Protein AF-A0A8K0N738-F1 (afdb_monomer_lite)

Organism: Cocos nucifera (NCBI:txid13894)

Radius of gyration: 28.05 Å; chains: 1; bounding box: 39×24×76 Å

Foldseek 3Di:
DDDPVVVVVVPDDPDDDDDPDDDDDDDPDDDDPVCVLVVVCVVVVNPVVDDDD

Secondary structure (DSSP, 8-state):
---HHHHHHHHS--SPP----------S----TTTHHHHHHHHTT-GGGPPP-

Structure (mmCIF, N/CA/C/O backbone):
data_AF-A0A8K0N738-F1
#
_entry.id   AF-A0A8K0N738-F1
#
loop_
_atom_site.group_PDB
_atom_site.id
_atom_site.type_symbol
_atom_site.label_atom_id
_atom_site.label_alt_id
_atom_site.label_comp_id
_atom_site.label_asym_id
_atom_site.label_entity_id
_atom_site.label_seq_id
_atom_site.pdbx_PDB_ins_code
_atom_site.Cartn_x
_atom_site.Cartn_y
_atom_site.Cartn_z
_atom_site.occupancy
_atom_site.B_iso_or_equiv
_atom_site.auth_seq_id
_atom_site.auth_comp_id
_atom_site.auth_asym_id
_atom_site.auth_atom_id
_atom_site.pdbx_PDB_model_num
ATOM 1 N N . MET A 1 1 ? -9.762 5.078 51.814 1.00 77.19 1 MET A N 1
ATOM 2 C CA . MET A 1 1 ? -8.780 4.386 50.951 1.00 77.19 1 MET A CA 1
ATOM 3 C C . MET A 1 1 ? -9.517 3.922 49.708 1.00 77.19 1 MET A C 1
ATOM 5 O O . MET A 1 1 ? -10.577 3.331 49.861 1.00 77.19 1 MET A O 1
ATOM 9 N N . VAL A 1 2 ? -9.042 4.268 48.512 1.00 82.50 2 VAL A N 1
ATOM 10 C CA . VAL A 1 2 ? -9.686 3.859 47.251 1.00 82.50 2 VAL A CA 1
ATOM 11 C C . VAL A 1 2 ? -9.228 2.440 46.902 1.00 82.50 2 VAL A C 1
ATOM 13 O O . VAL A 1 2 ? -8.054 2.123 47.085 1.00 82.50 2 VAL A O 1
ATOM 16 N N . SER A 1 3 ? -10.145 1.583 46.444 1.00 94.25 3 SER A N 1
ATOM 17 C CA . SER A 1 3 ? -9.834 0.197 46.066 1.00 94.25 3 SER A CA 1
ATOM 18 C C . SER A 1 3 ? -9.259 0.123 44.650 1.00 94.25 3 SER A C 1
ATOM 20 O O . SER A 1 3 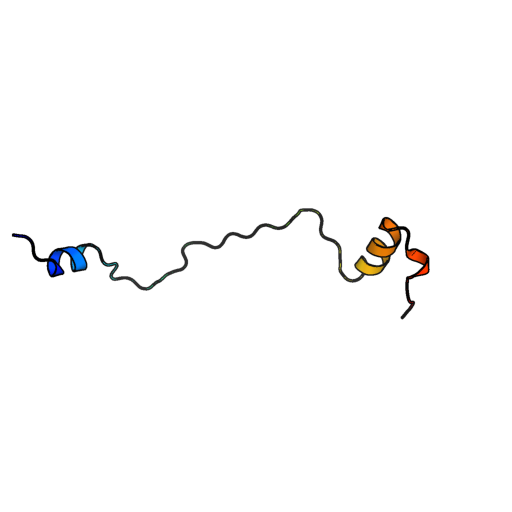? -9.719 0.831 43.749 1.00 94.25 3 SER A O 1
ATOM 22 N N . LEU A 1 4 ? -8.304 -0.781 44.428 1.00 93.62 4 LEU A N 1
ATOM 23 C CA . LEU A 1 4 ? -7.720 -1.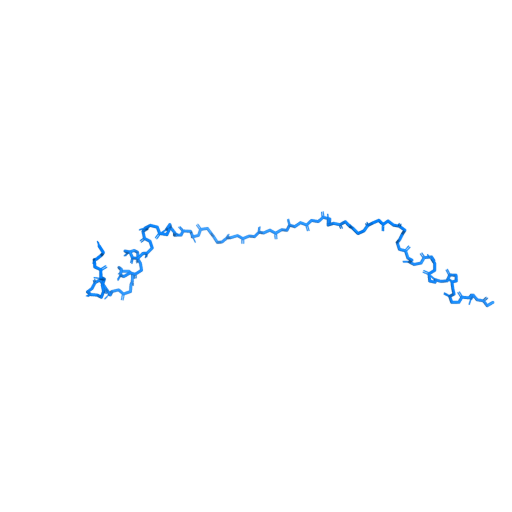030 43.107 1.00 93.62 4 LEU A CA 1
ATOM 24 C C . LEU A 1 4 ? -8.779 -1.448 42.072 1.00 93.62 4 LEU A C 1
ATOM 26 O O . LEU A 1 4 ? -8.707 -1.011 40.924 1.00 93.62 4 LEU A O 1
ATOM 30 N N . ASP A 1 5 ? -9.802 -2.204 42.478 1.00 94.31 5 ASP A N 1
ATOM 31 C CA . ASP A 1 5 ? -10.903 -2.607 41.595 1.00 94.31 5 ASP A CA 1
ATOM 32 C C . ASP A 1 5 ? -11.705 -1.407 41.082 1.00 94.31 5 ASP A C 1
ATOM 34 O O . ASP A 1 5 ? -11.997 -1.315 39.890 1.00 94.31 5 ASP A O 1
ATOM 38 N N . SER A 1 6 ? -12.000 -0.437 41.956 1.00 93.88 6 SER A N 1
ATOM 39 C CA . SER A 1 6 ? -12.741 0.773 41.569 1.00 93.88 6 SER A CA 1
ATOM 40 C C . SER A 1 6 ? -11.970 1.642 40.573 1.00 93.88 6 SER A C 1
ATOM 42 O O . SER A 1 6 ? -12.558 2.174 39.634 1.00 93.88 6 SER A O 1
ATOM 44 N N . ILE A 1 7 ? -10.644 1.720 40.725 1.00 94.88 7 ILE A N 1
ATOM 45 C CA . ILE A 1 7 ? -9.765 2.441 39.795 1.00 94.88 7 ILE A CA 1
ATOM 46 C C . ILE A 1 7 ? -9.749 1.731 38.437 1.00 94.88 7 ILE A C 1
ATOM 48 O O . ILE A 1 7 ? -9.885 2.377 37.399 1.00 94.88 7 ILE A O 1
ATOM 52 N N . ARG A 1 8 ? -9.639 0.398 38.432 1.00 93.94 8 ARG A N 1
ATOM 53 C CA . ARG A 1 8 ? -9.581 -0.403 37.204 1.00 93.94 8 ARG A CA 1
ATOM 54 C C . ARG A 1 8 ? -10.883 -0.362 36.405 1.00 93.94 8 ARG A C 1
ATOM 56 O O . ARG A 1 8 ? -10.826 -0.333 35.179 1.00 93.94 8 ARG A O 1
ATOM 63 N N . MET A 1 9 ? -12.037 -0.355 37.071 1.00 93.25 9 MET A N 1
ATOM 64 C CA . MET A 1 9 ? -13.333 -0.245 36.391 1.00 93.25 9 MET A CA 1
ATOM 65 C C . MET A 1 9 ? -13.517 1.128 35.741 1.00 93.25 9 MET A C 1
ATOM 67 O O . MET A 1 9 ? -13.923 1.193 34.589 1.00 93.25 9 MET A O 1
ATOM 71 N N . ALA A 1 10 ? -13.138 2.212 36.425 1.00 94.31 10 ALA A N 1
ATOM 72 C CA . ALA A 1 10 ? -13.263 3.570 35.889 1.00 94.31 10 ALA A CA 1
ATOM 73 C C . ALA A 1 10 ? -12.368 3.848 34.662 1.00 94.31 10 ALA A C 1
ATOM 75 O O . ALA A 1 10 ? -12.661 4.746 33.880 1.00 94.31 10 ALA A O 1
ATOM 76 N N . GLN A 1 11 ? -11.268 3.106 34.500 1.00 94.25 11 GLN A N 1
ATOM 77 C CA . GLN A 1 11 ? -10.313 3.277 33.395 1.00 94.25 11 GLN A CA 1
ATOM 78 C C . GLN A 1 11 ? -10.618 2.412 32.165 1.00 94.25 11 GLN A C 1
ATOM 80 O O . GLN A 1 11 ? -10.038 2.633 31.100 1.00 94.25 11 GLN A O 1
ATOM 85 N N . ARG A 1 12 ? -11.461 1.384 32.303 1.00 93.00 12 ARG A N 1
ATOM 86 C CA . ARG A 1 12 ? -11.738 0.434 31.223 1.00 93.00 12 ARG A CA 1
ATOM 87 C C . ARG A 1 12 ? -12.723 1.038 30.216 1.00 93.00 12 ARG A C 1
ATOM 89 O O . ARG A 1 12 ? -13.660 1.726 30.591 1.00 93.00 12 ARG A O 1
ATOM 96 N N . ALA A 1 13 ? -12.536 0.721 28.934 1.00 93.25 13 ALA A N 1
ATOM 97 C CA . ALA A 1 13 ? -13.561 0.946 27.918 1.00 93.25 13 ALA A CA 1
ATOM 98 C C . ALA A 1 13 ? -14.592 -0.198 27.920 1.00 93.25 13 ALA A C 1
ATOM 100 O O . ALA A 1 13 ? -14.217 -1.372 27.848 1.00 93.25 13 ALA A O 1
ATOM 101 N N . ASP A 1 14 ? -15.878 0.148 27.943 1.00 91.94 14 ASP A N 1
ATOM 102 C CA . ASP A 1 14 ? -16.984 -0.822 27.892 1.00 91.94 14 ASP A CA 1
ATOM 103 C C . ASP A 1 14 ? -17.354 -1.249 26.459 1.00 91.94 14 ASP A C 1
ATOM 105 O O . ASP A 1 14 ? -18.087 -2.216 26.256 1.00 91.94 14 ASP A O 1
ATOM 109 N N . GLY A 1 15 ? -16.849 -0.528 25.455 1.00 91.25 15 GLY A N 1
ATOM 110 C CA . GLY A 1 15 ? -17.186 -0.731 24.048 1.00 91.25 15 GLY A CA 1
ATOM 111 C C . GLY A 1 15 ? -16.385 -1.831 23.347 1.00 91.25 15 GLY A C 1
ATOM 112 O O . GLY A 1 15 ? -15.339 -2.288 23.810 1.00 91.25 15 GLY A O 1
ATOM 113 N N . THR A 1 16 ? -16.865 -2.230 22.170 1.00 94.81 16 THR A N 1
ATOM 114 C CA . THR A 1 16 ? -16.138 -3.127 21.264 1.00 94.81 16 THR A CA 1
ATOM 115 C C . THR A 1 16 ? -14.944 -2.409 20.632 1.00 94.81 16 THR A C 1
ATOM 117 O O . THR A 1 16 ? -15.001 -1.217 20.324 1.00 94.81 16 THR A O 1
ATOM 120 N N . VAL A 1 17 ? -13.857 -3.144 20.389 1.00 94.06 17 VAL A N 1
ATOM 121 C CA . VAL A 1 17 ? -12.702 -2.620 19.650 1.00 94.06 17 VAL A CA 1
ATOM 122 C C . VAL A 1 17 ? -13.128 -2.246 18.231 1.00 94.06 17 VAL A C 1
ATOM 124 O O . VAL A 1 17 ? -13.695 -3.066 17.513 1.00 94.06 17 VAL A O 1
ATOM 127 N N . THR A 1 18 ? -12.832 -1.009 17.833 1.00 96.81 18 THR A N 1
ATOM 128 C CA . THR A 1 18 ? -13.194 -0.456 16.523 1.00 96.81 18 THR A CA 1
ATOM 129 C C . THR A 1 18 ? -11.974 0.209 15.894 1.00 96.81 18 THR A C 1
ATOM 131 O O . THR A 1 18 ? -11.253 0.949 16.565 1.00 96.81 18 THR A O 1
ATOM 134 N N . ILE A 1 19 ? -11.736 -0.040 14.604 1.00 95.62 19 ILE A N 1
ATOM 135 C CA . ILE A 1 19 ? -10.724 0.693 13.835 1.00 95.62 19 ILE A CA 1
ATOM 136 C C . ILE A 1 19 ? -11.264 2.101 13.581 1.00 95.62 19 ILE A C 1
ATOM 138 O O . ILE A 1 19 ? -12.290 2.254 12.925 1.00 95.62 19 ILE A O 1
ATOM 142 N N . LEU A 1 20 ? -10.579 3.122 14.098 1.00 96.50 20 LEU A N 1
ATOM 143 C CA . LEU A 1 20 ? -11.007 4.516 13.940 1.00 96.50 20 LEU A CA 1
ATOM 144 C C . LEU A 1 20 ? -10.558 5.129 12.609 1.00 96.50 20 LEU A C 1
ATOM 146 O O . LEU A 1 20 ? -11.259 5.976 12.064 1.00 96.50 20 LEU A O 1
ATOM 150 N N . ALA A 1 21 ? -9.405 4.710 12.081 1.00 96.88 21 ALA A N 1
ATOM 151 C CA . ALA A 1 21 ? -8.909 5.161 10.786 1.00 96.88 21 ALA A CA 1
ATOM 152 C C . ALA A 1 21 ? -7.841 4.213 10.226 1.00 96.88 21 ALA A C 1
ATOM 154 O O . ALA A 1 21 ? -7.101 3.578 10.979 1.00 96.88 21 ALA A O 1
ATOM 155 N N . ILE A 1 22 ? -7.732 4.183 8.897 1.00 96.81 22 ILE A N 1
ATOM 156 C CA . ILE A 1 22 ? -6.617 3.583 8.158 1.00 96.81 22 ILE A CA 1
ATOM 157 C C . ILE A 1 22 ? -6.137 4.626 7.151 1.00 96.81 22 ILE A C 1
ATOM 159 O O . ILE A 1 22 ? -6.939 5.164 6.391 1.00 96.81 22 ILE A O 1
ATOM 163 N N . GLY A 1 23 ? -4.837 4.912 7.152 1.00 97.38 23 GLY A N 1
ATOM 164 C CA . GLY A 1 23 ? -4.200 5.794 6.177 1.00 97.38 23 GLY A CA 1
ATOM 165 C C . GLY A 1 23 ? -3.184 5.029 5.335 1.00 97.38 23 GLY A C 1
ATOM 166 O O . GLY A 1 23 ? -2.386 4.268 5.877 1.00 97.38 23 GLY A O 1
ATOM 167 N N . THR A 1 24 ? -3.198 5.248 4.021 1.00 97.56 24 THR A N 1
ATOM 168 C CA . THR A 1 24 ? -2.225 4.686 3.069 1.00 97.56 24 THR A CA 1
ATOM 169 C C . THR A 1 24 ? -1.646 5.793 2.197 1.00 97.56 24 THR A C 1
ATOM 171 O O . THR A 1 24 ? -2.351 6.746 1.871 1.00 97.56 24 THR A O 1
ATOM 174 N N . ALA A 1 25 ? -0.396 5.646 1.763 1.00 97.06 25 ALA A N 1
ATOM 175 C CA . ALA A 1 25 ? 0.233 6.538 0.794 1.00 97.06 25 ALA A CA 1
ATOM 176 C C . ALA A 1 25 ? 1.084 5.735 -0.196 1.00 97.06 25 ALA A C 1
ATOM 178 O O . ALA A 1 25 ? 1.700 4.736 0.177 1.00 97.06 25 ALA A O 1
ATOM 179 N N . THR A 1 26 ? 1.134 6.191 -1.446 1.00 95.81 26 THR A N 1
ATOM 180 C CA . THR A 1 26 ? 1.967 5.628 -2.516 1.00 95.81 26 THR A CA 1
ATOM 181 C C . THR A 1 26 ? 2.755 6.742 -3.198 1.00 95.81 26 THR A C 1
ATOM 183 O O . THR A 1 26 ? 2.334 7.899 -3.207 1.00 95.81 26 THR A O 1
ATOM 186 N N . LEU A 1 27 ? 3.909 6.405 -3.773 1.00 93.69 27 LEU A N 1
ATOM 187 C CA . LEU A 1 27 ? 4.712 7.350 -4.550 1.00 93.69 27 LEU A CA 1
ATOM 188 C C . LEU A 1 27 ? 3.976 7.724 -5.858 1.00 93.69 27 LEU A C 1
ATOM 190 O O . 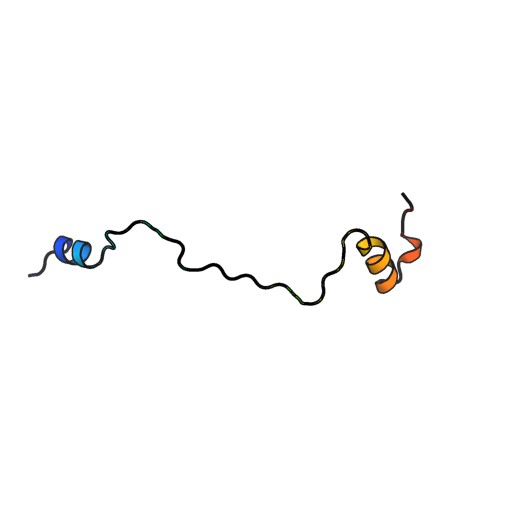LEU A 1 27 ? 3.320 6.853 -6.430 1.00 93.69 27 LEU A O 1
ATOM 194 N N . PRO A 1 28 ? 4.094 8.966 -6.378 1.00 95.94 28 PRO A N 1
ATOM 195 C CA . PRO A 1 28 ? 3.486 9.337 -7.661 1.00 95.94 28 PRO A CA 1
ATOM 196 C C . PRO A 1 28 ? 4.102 8.606 -8.861 1.00 95.94 28 PRO A C 1
ATOM 198 O O . PRO A 1 28 ? 3.472 8.520 -9.910 1.00 95.94 28 PRO A O 1
ATOM 201 N N . ASN A 1 29 ? 5.327 8.086 -8.725 1.00 94.75 29 ASN A N 1
ATOM 202 C CA . ASN A 1 29 ? 5.941 7.271 -9.763 1.00 94.75 29 ASN A CA 1
ATOM 203 C C . ASN A 1 29 ? 5.455 5.820 -9.646 1.00 94.75 29 ASN A C 1
ATOM 205 O O . ASN A 1 29 ? 5.941 5.070 -8.798 1.00 94.75 29 ASN A O 1
ATOM 209 N N . ALA A 1 30 ? 4.506 5.452 -10.503 1.00 94.62 30 ALA A N 1
ATOM 210 C CA . ALA A 1 30 ? 4.009 4.094 -10.657 1.00 94.62 30 ALA A CA 1
ATOM 211 C C . ALA A 1 30 ? 4.431 3.547 -12.026 1.00 94.62 30 ALA A C 1
ATOM 213 O O . ALA A 1 30 ? 4.212 4.191 -13.052 1.00 94.62 30 ALA A O 1
ATOM 214 N N . VAL A 1 31 ? 5.027 2.356 -12.033 1.00 95.06 31 VAL A N 1
ATOM 215 C CA . VAL A 1 31 ? 5.442 1.660 -13.257 1.00 95.06 31 VAL A CA 1
ATOM 216 C C . VAL A 1 31 ? 4.521 0.465 -13.459 1.00 95.06 31 VAL A C 1
ATOM 218 O O . VAL A 1 31 ? 4.373 -0.356 -12.556 1.00 95.06 31 VAL A O 1
ATOM 221 N N . ASP A 1 32 ? 3.890 0.382 -14.631 1.00 96.06 32 ASP A N 1
ATOM 222 C CA . ASP A 1 32 ? 3.023 -0.742 -14.982 1.00 96.06 32 ASP A CA 1
ATOM 223 C C . ASP A 1 32 ? 3.836 -2.034 -15.164 1.00 96.06 32 ASP A C 1
ATOM 225 O O . ASP A 1 32 ? 4.918 -2.035 -15.757 1.00 96.06 32 ASP A O 1
ATOM 229 N N . GLN A 1 33 ? 3.313 -3.147 -14.647 1.00 96.12 33 GLN A N 1
ATOM 230 C CA . GLN A 1 33 ? 4.039 -4.416 -14.622 1.00 96.12 33 GLN A CA 1
ATOM 231 C C . GLN A 1 33 ? 4.267 -4.996 -16.026 1.00 96.12 33 GLN A C 1
ATOM 233 O O . GLN A 1 33 ? 5.268 -5.679 -16.236 1.00 96.12 33 GLN A O 1
ATOM 238 N N . GLY A 1 34 ? 3.384 -4.712 -16.990 1.00 95.56 34 GLY A N 1
ATOM 239 C CA . GLY A 1 34 ? 3.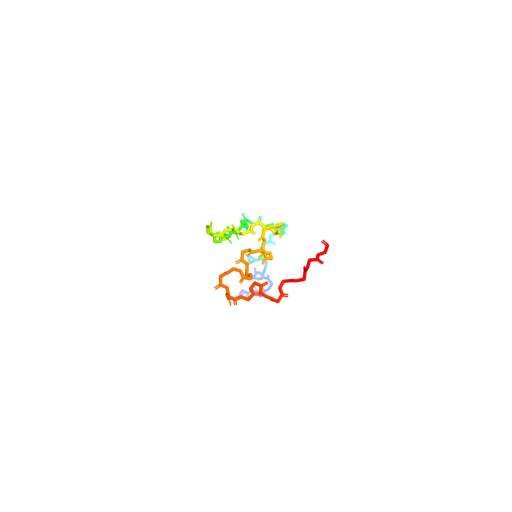522 -5.166 -18.374 1.00 95.56 34 GLY A CA 1
ATOM 240 C C . GLY A 1 34 ? 4.698 -4.512 -19.098 1.00 95.56 34 GLY A C 1
ATOM 241 O O . GLY A 1 34 ? 5.318 -5.147 -19.944 1.00 95.56 34 GLY A O 1
ATOM 242 N N . ILE A 1 35 ? 5.049 -3.277 -18.721 1.00 94.06 35 ILE A N 1
ATOM 243 C CA . ILE A 1 35 ? 6.185 -2.534 -19.295 1.00 94.06 35 ILE A CA 1
ATOM 244 C C . ILE A 1 35 ? 7.425 -2.534 -18.398 1.00 94.06 35 ILE A C 1
ATOM 246 O O . ILE A 1 35 ? 8.484 -2.074 -18.824 1.00 94.06 35 ILE A O 1
ATOM 250 N N . HIS A 1 36 ? 7.312 -3.002 -17.151 1.00 94.75 36 HIS A N 1
ATOM 251 C CA . HIS A 1 36 ? 8.403 -2.958 -16.181 1.00 94.75 36 HIS A CA 1
ATOM 252 C C . HIS A 1 36 ? 9.691 -3.629 -16.689 1.00 94.75 36 HIS A C 1
ATOM 254 O O . HIS A 1 36 ? 10.749 -3.024 -16.509 1.00 94.75 36 HIS A O 1
ATOM 260 N N . PRO A 1 37 ? 9.657 -4.811 -17.345 1.00 93.81 37 PRO A N 1
ATOM 261 C CA . PRO A 1 37 ? 10.872 -5.417 -17.886 1.00 93.81 37 PRO A CA 1
ATOM 262 C C . PRO A 1 37 ? 11.589 -4.496 -18.880 1.00 93.81 37 PRO A C 1
ATOM 264 O O . PRO A 1 37 ? 12.768 -4.202 -18.695 1.00 93.81 37 PRO A O 1
ATOM 267 N N . ASP A 1 38 ? 10.868 -3.969 -19.873 1.00 93.44 38 ASP A N 1
ATOM 268 C CA . ASP A 1 38 ? 11.442 -3.074 -20.882 1.00 93.44 38 ASP A CA 1
ATOM 269 C C . ASP A 1 38 ? 11.931 -1.758 -20.251 1.00 93.44 38 ASP A C 1
ATOM 271 O O . ASP A 1 38 ? 13.024 -1.281 -20.551 1.00 93.44 38 ASP A O 1
ATOM 275 N N . TYR A 1 39 ? 11.169 -1.181 -19.314 1.00 95.19 39 TYR A N 1
ATOM 276 C CA . TYR A 1 39 ? 11.593 0.005 -18.566 1.00 95.19 39 TYR A CA 1
ATOM 277 C C . TYR A 1 39 ? 12.902 -0.248 -17.803 1.00 95.19 39 TYR A C 1
ATOM 279 O O . TYR A 1 39 ? 13.825 0.560 -17.907 1.00 95.19 39 TYR A O 1
ATOM 287 N N . TYR A 1 40 ? 12.999 -1.365 -17.076 1.00 95.81 40 TYR A N 1
ATOM 288 C CA . TYR A 1 40 ? 14.143 -1.715 -16.237 1.00 95.81 40 TYR A CA 1
ATOM 289 C C . TYR A 1 40 ? 15.423 -1.936 -17.053 1.00 95.81 40 TYR A C 1
ATOM 291 O O . TYR A 1 40 ? 16.455 -1.335 -16.739 1.00 95.81 40 TYR A O 1
ATOM 299 N N . PHE A 1 41 ? 15.374 -2.748 -18.114 1.00 96.31 41 PHE A N 1
ATOM 300 C CA . PHE A 1 41 ? 16.554 -3.030 -18.941 1.00 96.31 41 PHE A CA 1
ATOM 301 C C . PHE A 1 41 ? 17.043 -1.788 -19.689 1.00 96.31 41 PHE A C 1
ATOM 303 O O . PHE A 1 41 ? 18.257 -1.589 -1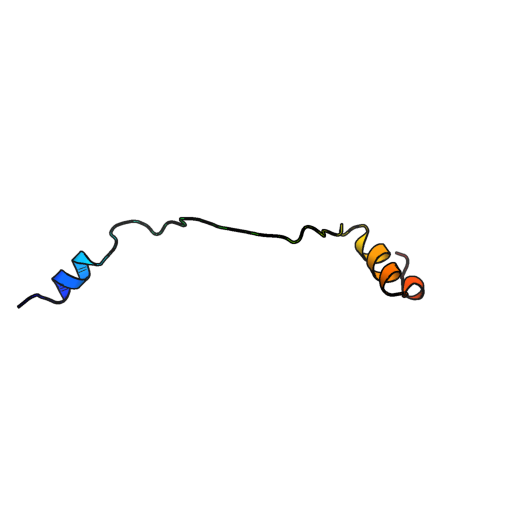9.807 1.00 96.31 41 PHE A O 1
ATOM 310 N N . ARG A 1 42 ? 16.126 -0.897 -20.084 1.00 96.00 42 ARG A N 1
ATOM 311 C CA . ARG A 1 42 ? 16.471 0.378 -20.715 1.00 96.00 42 ARG A CA 1
ATOM 312 C C . ARG A 1 42 ? 17.236 1.302 -19.784 1.00 96.00 42 ARG A C 1
ATOM 314 O O . ARG A 1 42 ? 18.302 1.796 -20.143 1.00 96.00 42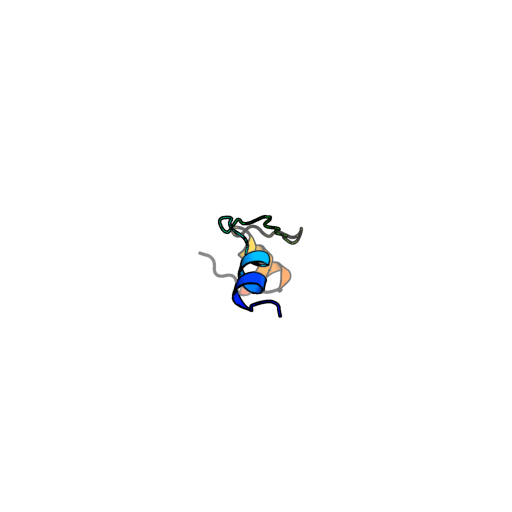 ARG A O 1
ATOM 321 N N . ILE A 1 43 ? 16.710 1.545 -18.581 1.00 96.50 43 ILE A N 1
ATOM 322 C CA . ILE A 1 43 ? 17.323 2.503 -17.644 1.00 96.50 43 ILE A CA 1
ATOM 323 C C . ILE A 1 43 ? 18.626 1.981 -17.028 1.00 96.50 43 ILE A C 1
ATOM 325 O O . ILE A 1 43 ? 19.450 2.775 -16.586 1.00 96.50 43 ILE A O 1
ATOM 329 N N . THR A 1 44 ? 18.819 0.659 -17.001 1.00 96.94 44 THR A N 1
ATOM 330 C CA . THR A 1 44 ? 20.032 0.010 -16.476 1.00 96.94 44 THR A CA 1
ATOM 331 C C . THR A 1 44 ? 21.048 -0.342 -17.566 1.00 96.94 44 THR A C 1
ATOM 333 O O . THR A 1 44 ? 22.034 -1.019 -17.279 1.00 96.94 44 THR A O 1
ATOM 336 N N . ASN A 1 45 ? 20.834 0.099 -18.813 1.00 95.62 45 ASN A N 1
ATOM 337 C CA . ASN A 1 45 ? 21.699 -0.196 -19.964 1.00 95.62 45 ASN A CA 1
ATOM 338 C C . ASN A 1 45 ? 21.965 -1.706 -20.163 1.00 95.62 45 ASN A C 1
ATOM 340 O O . ASN A 1 45 ? 23.050 -2.133 -20.557 1.00 95.62 45 ASN A O 1
ATOM 344 N N . SER A 1 46 ? 20.963 -2.524 -19.851 1.00 95.75 46 SER A N 1
ATOM 345 C CA . SER A 1 46 ? 21.051 -3.986 -19.823 1.00 95.75 46 SER A CA 1
ATOM 346 C C . SER A 1 46 ? 20.130 -4.643 -20.855 1.00 95.75 46 SER A C 1
ATOM 348 O O . SER A 1 46 ? 19.796 -5.814 -20.729 1.00 95.75 46 SER A O 1
ATOM 350 N N . GLU A 1 47 ? 19.753 -3.922 -21.915 1.00 94.75 47 GLU A N 1
ATOM 351 C CA . GLU A 1 47 ? 18.897 -4.417 -23.012 1.00 94.75 47 GLU A CA 1
ATOM 352 C C . GLU A 1 47 ? 19.379 -5.744 -23.616 1.00 94.75 47 GLU A C 1
ATOM 354 O O . GLU A 1 47 ? 18.582 -6.605 -23.976 1.00 94.75 47 GLU A O 1
ATOM 359 N N . HIS A 1 48 ? 20.696 -5.952 -23.662 1.00 92.12 48 HIS A N 1
ATOM 360 C CA . HIS A 1 48 ? 21.310 -7.185 -24.157 1.00 92.12 48 HIS A CA 1
ATOM 361 C C . HIS A 1 48 ? 21.035 -8.423 -23.280 1.00 92.12 48 HIS A C 1
ATOM 363 O O . HIS A 1 48 ? 21.223 -9.547 -23.738 1.00 92.12 48 HIS A O 1
ATOM 369 N N . MET A 1 49 ? 20.612 -8.237 -22.026 1.00 90.50 49 MET A N 1
ATOM 370 C CA . MET A 1 49 ? 20.242 -9.315 -21.099 1.00 90.50 49 MET A CA 1
ATOM 371 C C . MET A 1 49 ? 18.754 -9.664 -21.169 1.00 90.50 49 MET A C 1
ATOM 373 O O . MET A 1 49 ? 18.305 -10.601 -20.504 1.00 90.50 49 MET A O 1
ATOM 377 N N . ARG A 1 50 ? 17.970 -8.914 -21.948 1.00 83.00 50 ARG A N 1
ATOM 378 C CA . ARG A 1 50 ? 16.535 -9.133 -22.057 1.00 83.00 50 ARG A CA 1
ATOM 379 C C . ARG A 1 50 ? 16.268 -10.448 -22.783 1.00 83.00 50 ARG A C 1
ATOM 381 O O . ARG A 1 50 ? 16.591 -10.611 -23.958 1.00 83.00 50 ARG A O 1
ATOM 388 N N . THR A 1 51 ? 15.657 -11.395 -22.083 1.00 76.00 51 THR A N 1
ATOM 389 C CA . THR A 1 51 ? 15.194 -12.647 -22.685 1.00 76.00 51 THR A CA 1
ATOM 390 C C . THR A 1 51 ? 13.836 -12.397 -23.328 1.00 76.00 51 THR A C 1
ATOM 392 O O . THR A 1 51 ? 12.908 -11.940 -22.665 1.00 76.00 51 THR A O 1
ATOM 395 N N . HIS A 1 52 ? 13.723 -12.660 -24.627 1.00 65.44 52 HIS A N 1
ATOM 396 C CA . HIS A 1 52 ? 12.434 -12.652 -25.307 1.00 65.44 52 HIS A CA 1
ATOM 397 C C . HIS A 1 52 ? 11.666 -13.919 -24.908 1.00 65.44 52 HIS A C 1
ATOM 399 O O . HIS A 1 52 ? 12.185 -15.020 -25.098 1.00 65.44 52 HIS A O 1
ATOM 405 N N . ALA A 1 53 ? 10.479 -13.748 -24.327 1.00 59.28 53 ALA A N 1
ATOM 406 C CA . ALA A 1 53 ? 9.488 -14.812 -24.175 1.00 59.28 53 ALA A CA 1
ATOM 407 C C . ALA A 1 53 ? 8.613 -14.897 -25.430 1.00 59.28 53 ALA A C 1
ATOM 409 O O . ALA A 1 53 ? 8.345 -13.823 -26.021 1.00 59.28 53 ALA A O 1
#

Sequence (53 aa):
MVSLDSIRMAQRADGTVTILAIGTATLPNAVDQGIHPDYYFRITNSEHMRTHA

pLDDT: mean 92.49, std 7.42, range [59.28, 97.56]

InterPro domains:
  IPR001099 Chalcone/stilbene synthase, N-terminal [PF00195] (6-50)
  IPR016039 Thiolase-like [G3DSA:3.40.47.10] (1-53)
  IPR016039 Thiolase-like [SSF53901] (1-50)